Protein AF-A0A226M854-F1 (afdb_monomer_lite)

Structure (mmCIF, N/CA/C/O backbone):
data_AF-A0A226M854-F1
#
_entry.id   AF-A0A226M854-F1
#
loop_
_atom_site.group_PDB
_atom_site.id
_atom_site.type_symbol
_atom_site.label_atom_id
_atom_site.label_alt_id
_atom_site.label_comp_id
_atom_site.label_asym_id
_atom_site.label_entity_id
_atom_site.label_seq_id
_atom_site.pdbx_PDB_ins_code
_atom_site.Cartn_x
_atom_site.Cartn_y
_atom_site.Cartn_z
_atom_site.occupancy
_atom_site.B_iso_or_equiv
_atom_site.auth_seq_id
_atom_site.auth_comp_id
_atom_site.auth_asym_id
_atom_site.auth_atom_id
_atom_site.pdbx_PDB_model_num
ATOM 1 N N . MET A 1 1 ? -13.061 -10.965 55.994 1.00 57.06 1 MET A N 1
ATOM 2 C CA . MET A 1 1 ? -14.112 -11.158 54.967 1.00 57.06 1 MET A CA 1
ATOM 3 C C . MET A 1 1 ? -14.022 -10.152 53.818 1.00 57.06 1 MET A C 1
ATOM 5 O O . MET A 1 1 ? -14.377 -10.509 52.708 1.00 57.06 1 MET A O 1
ATOM 9 N N . GLU A 1 2 ? -13.467 -8.955 54.025 1.00 67.00 2 GLU A N 1
ATOM 10 C CA . GLU A 1 2 ? -13.311 -7.913 52.986 1.00 67.00 2 GLU A CA 1
ATOM 11 C C . GLU A 1 2 ? -12.443 -8.323 51.774 1.00 67.00 2 GLU A C 1
ATOM 13 O O . GLU A 1 2 ? -12.782 -8.055 50.624 1.00 67.00 2 GLU A O 1
ATOM 18 N N . ALA A 1 3 ? -11.327 -9.026 52.005 1.00 69.88 3 ALA A N 1
ATOM 19 C CA . ALA A 1 3 ? -10.347 -9.339 50.956 1.00 69.88 3 ALA A CA 1
ATOM 20 C C . ALA A 1 3 ? -10.825 -10.376 49.919 1.00 69.88 3 ALA A C 1
ATOM 22 O O . ALA A 1 3 ? -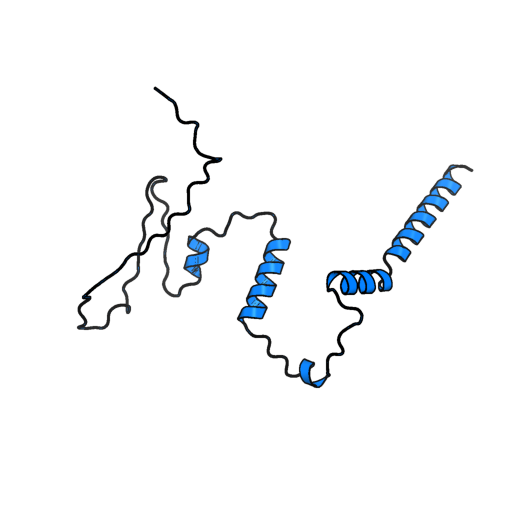10.337 -10.405 48.790 1.00 69.88 3 ALA A O 1
ATOM 23 N N . SER A 1 4 ? -11.764 -11.253 50.285 1.00 74.94 4 SER A N 1
ATOM 24 C CA . SER A 1 4 ? -12.362 -12.219 49.354 1.00 74.94 4 SER A CA 1
ATOM 25 C C . SER A 1 4 ? -13.422 -11.563 48.470 1.00 74.94 4 SER A C 1
ATOM 27 O O . SER A 1 4 ? -13.505 -11.880 47.285 1.00 74.94 4 SER A O 1
ATOM 29 N N . PHE A 1 5 ? -14.178 -10.608 49.020 1.00 77.75 5 PHE A N 1
ATOM 30 C CA . PHE A 1 5 ? -15.181 -9.839 48.282 1.00 77.75 5 PHE A CA 1
ATOM 31 C C . PHE A 1 5 ? -14.546 -8.906 47.254 1.00 77.75 5 PHE A C 1
ATOM 33 O O . PHE A 1 5 ? -14.982 -8.880 46.104 1.00 77.75 5 PHE A O 1
ATOM 40 N N . THR A 1 6 ? -13.468 -8.207 47.618 1.00 82.75 6 THR A N 1
ATOM 41 C CA . THR A 1 6 ? -12.733 -7.356 46.669 1.00 82.75 6 THR A CA 1
ATOM 42 C C . THR A 1 6 ? -12.108 -8.166 45.535 1.00 82.75 6 THR A C 1
ATOM 44 O O . THR A 1 6 ? -12.176 -7.747 44.381 1.00 82.75 6 THR A O 1
ATOM 47 N N . ARG A 1 7 ? -11.584 -9.367 45.818 1.00 83.50 7 ARG A N 1
ATOM 48 C CA . ARG A 1 7 ? -11.095 -10.295 44.782 1.00 83.50 7 ARG A CA 1
ATOM 49 C C . ARG A 1 7 ? -12.215 -10.798 43.871 1.00 83.50 7 ARG A C 1
ATOM 51 O O . ARG A 1 7 ? -12.028 -10.814 42.658 1.00 83.50 7 ARG A O 1
ATOM 58 N N . MET A 1 8 ? -13.376 -11.163 44.419 1.00 86.50 8 MET A N 1
ATOM 59 C CA . MET A 1 8 ? -14.533 -11.561 43.606 1.00 86.50 8 MET A CA 1
ATOM 60 C C . MET A 1 8 ? -15.025 -10.424 42.706 1.00 86.50 8 MET A C 1
ATOM 62 O O . MET A 1 8 ? -15.266 -10.656 41.523 1.00 86.50 8 MET A O 1
ATOM 66 N N . LEU A 1 9 ? -15.103 -9.196 43.224 1.00 86.75 9 LEU A N 1
ATOM 67 C CA . LEU A 1 9 ? -15.451 -8.007 42.440 1.00 86.75 9 LEU A CA 1
ATOM 68 C C . LEU A 1 9 ? -14.453 -7.754 41.306 1.00 86.75 9 LEU A C 1
ATOM 70 O O . LEU A 1 9 ? -14.857 -7.458 40.184 1.00 86.75 9 LEU A O 1
ATOM 74 N N . TYR A 1 10 ? -13.157 -7.929 41.567 1.00 87.00 10 TYR A N 1
ATOM 75 C CA . TYR A 1 10 ? -12.121 -7.753 40.550 1.00 87.00 10 TYR A CA 1
ATOM 76 C C . TYR A 1 10 ? -12.225 -8.798 39.431 1.00 87.00 10 TYR A C 1
ATOM 78 O O . TYR A 1 10 ? -12.164 -8.457 38.249 1.00 87.00 10 TYR A O 1
ATOM 86 N N . MET A 1 11 ? -12.448 -10.064 39.793 1.00 87.25 11 MET A N 1
ATOM 87 C CA . MET A 1 11 ? -12.643 -11.145 38.821 1.00 87.25 11 MET A CA 1
ATOM 88 C C . MET A 1 11 ? -13.929 -10.957 38.008 1.00 87.25 11 MET A C 1
ATOM 90 O O . MET A 1 11 ? -13.935 -11.216 36.805 1.00 87.25 11 MET A O 1
ATOM 94 N N . LEU A 1 12 ? -14.995 -10.446 38.632 1.00 87.06 12 LEU A N 1
ATOM 95 C CA . LEU A 1 12 ? -16.246 -10.119 37.950 1.00 87.06 12 LEU A CA 1
ATOM 96 C C . LEU A 1 12 ? -16.066 -8.966 36.949 1.00 87.06 12 LEU A C 1
ATOM 98 O O . LEU A 1 12 ? -16.532 -9.065 35.815 1.00 87.06 12 LEU A O 1
ATOM 102 N N . CYS A 1 13 ? -15.337 -7.912 37.328 1.00 83.25 13 CYS A N 1
ATOM 103 C CA . CYS A 1 13 ? -14.999 -6.798 36.437 1.00 83.25 13 CYS A CA 1
ATOM 104 C C . CYS A 1 13 ? -14.163 -7.255 35.235 1.00 83.25 13 CYS A C 1
ATOM 106 O O . CYS A 1 13 ? -14.448 -6.876 34.099 1.00 83.25 13 CYS A O 1
ATOM 108 N N . LEU A 1 14 ? -13.160 -8.109 35.460 1.00 82.31 14 LEU A N 1
ATOM 109 C CA . LEU A 1 14 ? -12.342 -8.674 34.383 1.00 82.31 14 LEU A CA 1
ATOM 110 C C . LEU A 1 14 ? -13.174 -9.544 33.432 1.00 82.31 14 LEU A C 1
ATOM 112 O O . LEU A 1 14 ? -13.030 -9.425 32.216 1.00 82.31 14 LEU A O 1
ATOM 116 N N . ALA A 1 15 ? -14.084 -10.365 33.960 1.00 79.81 15 ALA A N 1
ATOM 117 C CA . ALA A 1 15 ? -14.983 -11.182 33.148 1.00 79.81 15 ALA A CA 1
ATOM 118 C C . ALA A 1 15 ? -15.982 -10.334 32.337 1.00 79.81 15 ALA A C 1
ATOM 120 O O . ALA A 1 15 ? -16.258 -10.648 31.177 1.00 79.81 15 ALA A O 1
ATOM 121 N N . ALA A 1 16 ? -16.495 -9.243 32.913 1.00 76.88 16 ALA A N 1
ATOM 122 C CA . ALA A 1 16 ? -17.374 -8.301 32.222 1.00 76.88 16 ALA A CA 1
ATOM 123 C C . ALA A 1 16 ? -16.642 -7.558 31.093 1.00 76.88 16 ALA A C 1
ATOM 125 O O . ALA A 1 16 ? -17.165 -7.471 29.983 1.00 76.88 16 ALA A O 1
ATOM 126 N N . MET A 1 17 ? -15.409 -7.095 31.330 1.00 72.75 17 MET A N 1
ATOM 127 C CA . MET A 1 17 ? -14.586 -6.473 30.287 1.00 72.75 17 MET A CA 1
ATOM 128 C C . MET A 1 17 ? -14.214 -7.466 29.179 1.00 72.75 17 MET A C 1
ATOM 130 O O . MET A 1 17 ? -14.309 -7.126 28.003 1.00 72.75 17 MET A O 1
ATOM 134 N N . ALA A 1 18 ? -13.863 -8.709 29.522 1.00 72.62 18 ALA A N 1
ATOM 135 C CA . ALA A 1 18 ? -13.570 -9.750 28.536 1.00 72.62 18 ALA A CA 1
ATOM 136 C C . ALA A 1 18 ? -14.793 -10.093 27.665 1.00 72.62 18 ALA A C 1
ATOM 138 O O . ALA A 1 18 ? -14.653 -10.319 26.465 1.00 72.62 18 ALA A O 1
ATOM 139 N N . ARG A 1 19 ? -16.001 -10.075 28.246 1.00 67.44 19 ARG A N 1
ATOM 140 C CA . ARG A 1 19 ? -17.262 -10.215 27.499 1.00 67.44 19 ARG A CA 1
ATOM 141 C C . ARG A 1 19 ? -17.614 -8.978 26.669 1.00 67.44 19 ARG A C 1
ATOM 143 O O . ARG A 1 19 ? -18.192 -9.120 25.599 1.00 67.44 19 ARG A O 1
ATOM 150 N N . ALA A 1 20 ? -17.270 -7.772 27.112 1.00 63.56 20 ALA A N 1
ATOM 151 C CA . ALA A 1 20 ? -17.459 -6.562 26.307 1.00 63.56 20 ALA A CA 1
ATOM 152 C C . ALA A 1 20 ? -16.528 -6.534 25.080 1.00 63.56 20 ALA A C 1
ATOM 154 O O . ALA A 1 20 ? -16.895 -6.015 24.031 1.00 63.56 20 ALA A O 1
ATOM 155 N N . PHE A 1 21 ? -15.360 -7.174 25.179 1.00 62.59 21 PHE A N 1
ATOM 156 C CA . PHE A 1 21 ? -14.453 -7.447 24.059 1.00 62.59 21 PHE A CA 1
ATOM 157 C C . PHE A 1 21 ? -14.889 -8.624 23.170 1.00 62.59 21 PHE A C 1
ATOM 159 O O . PHE A 1 21 ? -14.085 -9.165 22.408 1.00 62.59 21 PHE A O 1
ATOM 166 N N . THR A 1 22 ? -16.154 -9.040 23.240 1.00 68.75 22 THR A N 1
ATOM 167 C CA . THR A 1 22 ? -16.676 -10.073 22.347 1.00 68.75 22 THR A CA 1
ATOM 168 C C . THR A 1 22 ? -16.585 -9.634 20.888 1.00 68.75 22 THR A C 1
ATOM 170 O O . THR A 1 22 ? -16.788 -8.477 20.516 1.00 68.75 22 THR A O 1
ATOM 173 N N . GLN A 1 23 ? -16.270 -10.611 20.042 1.00 63.34 23 GLN A N 1
ATOM 174 C CA . GLN A 1 23 ? -16.059 -10.472 18.604 1.00 63.34 23 GLN A CA 1
ATOM 175 C C . GLN A 1 23 ? -17.239 -9.800 17.870 1.00 63.34 23 GLN A C 1
ATOM 177 O O . GLN A 1 23 ? -17.042 -9.159 16.836 1.00 63.34 23 GLN A O 1
ATOM 182 N N . GLU A 1 24 ? -18.452 -9.914 18.414 1.00 68.38 24 GLU A N 1
ATOM 183 C CA . GLU A 1 24 ? -19.679 -9.310 17.881 1.00 68.38 24 GLU A CA 1
ATOM 184 C C . GLU A 1 24 ? -19.645 -7.777 17.946 1.00 68.38 24 GLU A C 1
ATOM 186 O O . GLU A 1 24 ? -19.906 -7.121 16.936 1.00 68.38 24 GLU A O 1
ATOM 191 N N . GLY A 1 25 ? -19.197 -7.205 19.070 1.00 77.75 25 GLY A N 1
ATOM 192 C CA . GLY A 1 25 ? -19.058 -5.753 19.220 1.00 77.75 25 GLY A CA 1
ATOM 193 C C . GLY A 1 25 ? -17.966 -5.171 18.319 1.00 77.75 25 GLY A C 1
ATOM 194 O O . GLY A 1 25 ? -18.119 -4.084 17.761 1.00 77.75 25 GLY A O 1
ATOM 195 N N . PHE A 1 26 ? -16.882 -5.923 18.098 1.00 81.88 26 PHE A N 1
ATOM 196 C CA . PHE A 1 26 ? -15.822 -5.511 17.175 1.00 81.88 26 PHE A CA 1
ATOM 197 C C . PHE A 1 26 ? -16.306 -5.484 15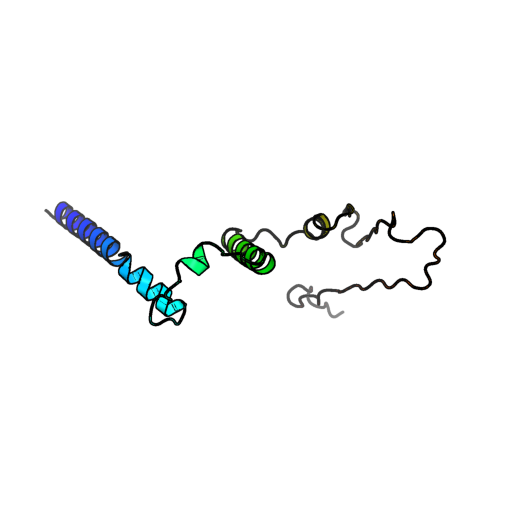.721 1.00 81.88 26 PHE A C 1
ATOM 199 O O . PHE A 1 26 ? -16.023 -4.528 14.996 1.00 81.88 26 PHE A O 1
ATOM 206 N N . LYS A 1 27 ? -17.065 -6.503 15.295 1.00 85.44 27 LYS A N 1
ATOM 207 C CA . LYS A 1 27 ? -17.663 -6.557 13.953 1.00 85.44 27 LYS A CA 1
ATOM 208 C C . LYS A 1 27 ? -18.574 -5.354 13.711 1.00 85.44 27 LYS A C 1
ATOM 210 O O . LYS A 1 27 ? -18.469 -4.715 12.666 1.00 85.44 27 LYS A O 1
ATOM 215 N N . GLU A 1 28 ? -19.441 -5.040 14.668 1.00 86.56 28 GLU A N 1
ATOM 216 C CA . GLU A 1 28 ? -20.375 -3.918 14.565 1.00 86.56 28 GLU A CA 1
ATOM 217 C C . GLU A 1 28 ? -19.646 -2.565 14.531 1.00 86.56 28 GLU A C 1
ATOM 219 O O . GLU A 1 28 ? -19.928 -1.729 13.670 1.00 86.56 28 GLU A O 1
ATOM 224 N N . MET A 1 29 ? -18.635 -2.371 15.386 1.00 86.31 29 MET A N 1
ATOM 225 C CA . MET A 1 29 ? -17.790 -1.173 15.343 1.00 86.31 29 MET A CA 1
ATOM 226 C C . MET A 1 29 ? -17.046 -1.023 14.014 1.00 86.31 29 MET A C 1
ATOM 228 O O . MET A 1 29 ? -16.995 0.082 13.473 1.00 86.31 29 MET A O 1
ATOM 232 N N . MET A 1 30 ? -16.486 -2.109 13.476 1.00 88.25 30 MET A N 1
ATOM 233 C CA . MET A 1 30 ? -15.783 -2.092 12.191 1.00 88.25 30 MET A CA 1
ATOM 234 C C . MET A 1 30 ? -16.724 -1.715 11.045 1.00 88.25 30 MET A C 1
ATOM 236 O O . 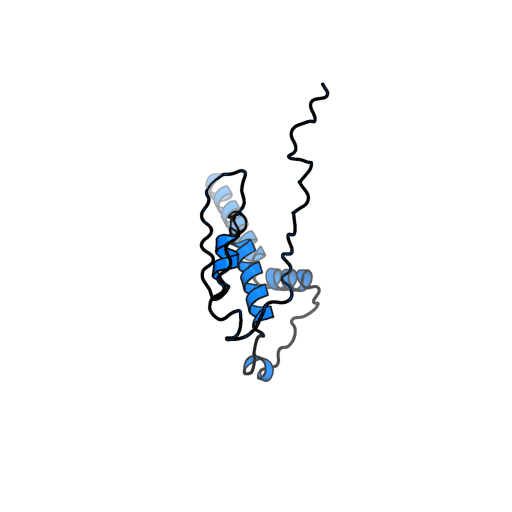MET A 1 30 ? -16.376 -0.862 10.231 1.00 88.25 30 MET A O 1
ATOM 240 N N . LEU A 1 31 ? -17.925 -2.301 10.998 1.00 91.50 31 LEU A N 1
ATOM 241 C CA . LEU A 1 31 ? -18.946 -1.964 10.001 1.00 91.50 31 LEU A CA 1
ATOM 242 C C . LEU A 1 31 ? -19.354 -0.490 10.100 1.00 91.50 31 LEU A C 1
ATOM 244 O O . LEU A 1 31 ? -19.340 0.219 9.094 1.00 91.50 31 LEU A O 1
ATOM 248 N N . LYS A 1 32 ? -19.584 0.007 11.320 1.00 90.25 32 LYS A N 1
ATOM 249 C CA . LYS A 1 32 ? -19.897 1.418 11.572 1.00 90.25 32 LYS A CA 1
ATOM 250 C C . LYS A 1 32 ? -18.766 2.358 11.143 1.00 90.25 32 LYS A C 1
ATOM 252 O O . LYS A 1 32 ? -19.040 3.381 10.522 1.00 90.25 32 LYS A O 1
ATOM 257 N N . GLN A 1 33 ? -17.506 2.023 11.431 1.00 90.75 33 GLN A N 1
ATOM 258 C CA . GLN A 1 33 ? -16.346 2.811 10.987 1.00 90.75 33 GLN A CA 1
ATOM 259 C C . GLN A 1 33 ? -16.178 2.811 9.465 1.00 90.75 33 GLN A C 1
ATOM 261 O O . GLN A 1 33 ? -15.724 3.806 8.905 1.00 90.75 33 GLN A O 1
ATOM 266 N N . LEU A 1 34 ? -16.539 1.712 8.802 1.00 90.75 34 LEU A N 1
ATOM 267 C CA . LEU A 1 34 ? -16.511 1.590 7.346 1.00 90.75 34 LEU A CA 1
ATOM 268 C C . LEU A 1 34 ? -17.749 2.202 6.667 1.00 90.75 34 LEU A C 1
ATOM 270 O O . LEU A 1 34 ? -17.790 2.255 5.441 1.00 90.75 34 LEU A O 1
ATOM 274 N N . GLY A 1 35 ? -18.743 2.668 7.435 1.00 91.12 35 GLY A N 1
ATOM 275 C CA . GLY A 1 35 ? -20.007 3.187 6.905 1.00 91.12 35 GLY A CA 1
ATOM 276 C C . GLY A 1 35 ? -20.876 2.115 6.241 1.00 91.12 35 GLY A C 1
ATOM 277 O O . GLY A 1 35 ? -21.681 2.431 5.369 1.00 91.12 35 GLY A O 1
ATOM 278 N N . LEU A 1 36 ? -20.693 0.848 6.619 1.00 91.94 36 LEU A N 1
ATOM 279 C CA . LEU A 1 36 ? -21.399 -0.300 6.057 1.00 91.94 36 LEU A CA 1
ATOM 280 C C . LEU A 1 36 ? -22.478 -0.778 7.032 1.00 91.94 36 LEU A C 1
ATOM 282 O O . LEU A 1 36 ? -22.227 -0.897 8.229 1.00 91.94 36 LEU A O 1
ATOM 286 N N . SER A 1 37 ? -23.671 -1.082 6.521 1.00 86.62 37 SER A N 1
ATOM 287 C CA . SER A 1 37 ? -24.753 -1.690 7.309 1.00 86.62 37 SER A CA 1
ATOM 288 C C . SER A 1 37 ? -24.567 -3.199 7.476 1.00 86.62 37 SER A C 1
ATOM 290 O O . SER A 1 37 ? -24.912 -3.761 8.511 1.00 86.62 37 SER A O 1
ATOM 292 N N . GLU A 1 38 ? -23.989 -3.857 6.472 1.00 89.12 38 GLU A N 1
ATOM 293 C CA . GLU A 1 38 ? -23.790 -5.303 6.436 1.00 89.12 38 GLU A CA 1
ATOM 294 C C . GLU A 1 38 ? -22.428 -5.662 5.838 1.00 89.12 38 GLU A C 1
ATOM 296 O O . GLU A 1 38 ? -21.793 -4.868 5.142 1.00 89.12 38 GLU A O 1
ATOM 301 N N . VAL A 1 39 ? -21.971 -6.889 6.107 1.00 87.12 39 VAL A N 1
ATOM 302 C CA . VAL A 1 39 ? -20.728 -7.409 5.527 1.00 87.12 39 VAL A CA 1
ATOM 303 C C . VAL A 1 39 ? -20.939 -7.651 4.027 1.00 87.12 39 VAL A C 1
ATOM 305 O O . VAL A 1 39 ? -21.832 -8.425 3.668 1.00 87.12 39 VAL A O 1
ATOM 308 N N . PRO A 1 40 ? -20.113 -7.059 3.145 1.00 86.19 40 PRO A N 1
ATOM 309 C CA . PRO A 1 40 ? -20.202 -7.301 1.712 1.00 86.19 40 PRO A CA 1
ATOM 310 C C . PRO A 1 40 ? -20.045 -8.790 1.388 1.00 86.19 40 PRO A C 1
ATOM 312 O O . PRO A 1 40 ? -19.122 -9.455 1.863 1.00 86.19 40 PRO A O 1
ATOM 315 N N . LYS A 1 41 ? -20.948 -9.322 0.561 1.00 86.56 41 LYS A N 1
ATOM 316 C CA . LYS A 1 41 ? -20.903 -10.721 0.123 1.00 86.56 41 LYS A CA 1
ATOM 317 C C . LYS A 1 41 ? -19.867 -10.860 -0.990 1.00 86.56 41 LYS A C 1
ATOM 319 O O . LYS A 1 41 ? -20.122 -10.463 -2.121 1.00 86.56 41 LYS A O 1
ATOM 324 N N . LEU A 1 42 ? -18.708 -11.427 -0.667 1.00 82.75 42 LEU A N 1
ATOM 325 C CA . LEU A 1 42 ? -17.677 -11.751 -1.654 1.00 82.75 42 LEU A CA 1
ATOM 326 C C . LEU A 1 42 ? -18.020 -13.069 -2.350 1.00 82.75 42 LEU A C 1
ATOM 328 O O . LEU A 1 42 ? -18.332 -14.066 -1.690 1.00 82.75 42 LEU A O 1
ATOM 332 N N . HIS A 1 43 ? -17.969 -13.087 -3.680 1.00 84.19 43 HIS A N 1
ATOM 333 C CA . HIS A 1 43 ? -18.187 -14.311 -4.437 1.00 84.19 43 HIS A CA 1
ATOM 334 C C . HIS A 1 43 ? -16.925 -15.182 -4.400 1.00 84.19 43 HIS A C 1
ATOM 336 O O . HIS A 1 43 ? -15.805 -14.688 -4.490 1.00 84.19 43 HIS A O 1
ATOM 342 N N . LYS A 1 44 ? -17.090 -16.508 -4.304 1.00 78.81 44 LYS A N 1
ATOM 343 C CA . LYS A 1 44 ? -15.951 -17.450 -4.257 1.00 78.81 44 LYS A CA 1
ATOM 344 C C . LYS A 1 44 ? -15.048 -17.363 -5.493 1.00 78.81 44 LYS A C 1
ATOM 346 O O . LYS A 1 44 ? -13.866 -17.651 -5.392 1.00 78.81 44 LYS A O 1
ATOM 35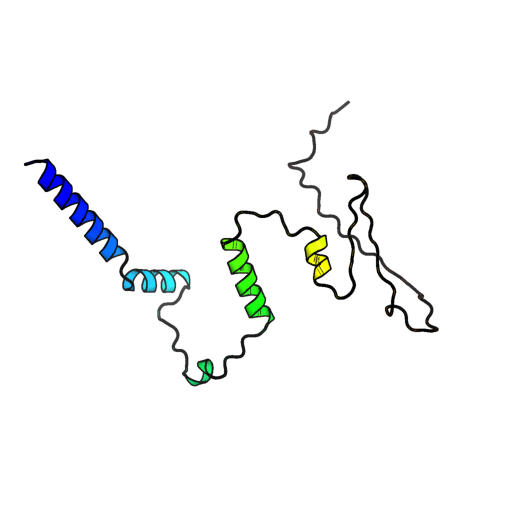1 N N . ARG A 1 45 ? -15.607 -16.955 -6.634 1.00 75.19 45 ARG A N 1
ATOM 352 C CA . ARG A 1 45 ? -14.884 -16.758 -7.899 1.00 75.19 45 ARG A CA 1
ATOM 353 C C . ARG A 1 45 ? -13.900 -15.589 -7.799 1.00 75.19 45 ARG A C 1
ATOM 355 O O . ARG A 1 45 ? -12.742 -15.737 -8.164 1.00 75.19 45 ARG A O 1
ATOM 362 N N . ASP A 1 46 ? -14.330 -14.496 -7.174 1.00 74.31 46 ASP A N 1
ATOM 363 C CA . ASP A 1 46 ? -13.533 -13.276 -6.998 1.00 74.31 46 ASP A CA 1
ATOM 364 C C . ASP A 1 46 ? -12.363 -13.469 -6.021 1.00 74.31 46 ASP A C 1
ATOM 366 O O . ASP A 1 46 ? -11.417 -12.690 -6.021 1.00 74.31 46 ASP A O 1
ATOM 370 N N . LEU A 1 47 ? -12.431 -14.501 -5.172 1.00 78.88 47 LEU A N 1
ATOM 371 C CA . LEU A 1 47 ? -11.373 -14.857 -4.225 1.00 78.88 47 LEU A CA 1
ATOM 372 C C . LEU A 1 47 ? -10.264 -15.701 -4.864 1.00 78.88 47 LEU A C 1
ATOM 374 O O . LEU A 1 47 ? -9.122 -15.619 -4.418 1.00 78.88 47 LEU A O 1
ATOM 378 N N . VAL A 1 48 ? -10.594 -16.523 -5.865 1.00 78.75 48 VAL A N 1
ATOM 379 C CA . VAL A 1 48 ? -9.636 -17.440 -6.506 1.00 78.75 48 VAL A CA 1
ATOM 380 C C . VAL A 1 48 ? -8.773 -16.701 -7.529 1.00 78.75 48 VAL A C 1
ATOM 382 O O . VAL A 1 48 ? -7.560 -16.885 -7.531 1.00 78.75 48 VAL A O 1
ATOM 385 N N . ASP A 1 49 ? -9.365 -15.790 -8.304 1.00 79.12 49 ASP A N 1
ATOM 386 C CA . ASP A 1 49 ? -8.663 -15.028 -9.349 1.00 79.12 49 ASP A CA 1
ATOM 387 C C . ASP A 1 49 ? -8.274 -13.608 -8.894 1.00 79.12 49 ASP A C 1
ATOM 389 O O . ASP A 1 49 ? -8.159 -12.679 -9.699 1.00 79.12 49 ASP A O 1
ATOM 393 N N . LEU A 1 50 ? -8.081 -13.401 -7.586 1.00 82.69 50 LEU A N 1
ATOM 394 C CA . LEU A 1 50 ? -7.814 -12.075 -7.033 1.00 82.69 50 LEU A CA 1
ATOM 395 C C . LEU A 1 50 ? -6.402 -11.582 -7.386 1.00 82.69 50 LEU A C 1
ATOM 397 O O . LEU A 1 50 ? -5.440 -11.772 -6.637 1.00 82.69 50 LEU A O 1
ATOM 401 N N . VAL A 1 51 ? -6.284 -10.859 -8.498 1.00 86.31 51 VAL A N 1
ATOM 402 C CA . VAL A 1 51 ? -5.072 -10.110 -8.843 1.00 86.31 51 VAL A CA 1
ATOM 403 C C . VAL A 1 51 ? -5.168 -8.711 -8.243 1.00 86.31 51 VAL A C 1
ATOM 405 O O . VAL A 1 51 ? -5.845 -7.830 -8.768 1.00 86.31 51 VAL A O 1
ATOM 408 N N . ILE A 1 52 ? -4.480 -8.490 -7.122 1.00 87.00 52 ILE A N 1
ATOM 409 C CA . ILE A 1 52 ? -4.397 -7.165 -6.494 1.00 87.00 52 ILE A CA 1
ATOM 410 C C . ILE A 1 52 ? -3.366 -6.325 -7.260 1.00 87.00 52 ILE A C 1
ATOM 412 O O . ILE A 1 52 ? -2.184 -6.683 -7.252 1.00 87.00 52 ILE A O 1
ATOM 416 N N . PRO A 1 53 ? -3.755 -5.186 -7.865 1.00 93.31 53 PRO A N 1
ATOM 417 C CA . PRO A 1 53 ? -2.814 -4.330 -8.574 1.00 93.31 53 PRO A CA 1
ATOM 418 C C . PRO A 1 53 ? -1.680 -3.844 -7.667 1.00 93.31 53 PRO A C 1
ATOM 420 O O . PRO A 1 53 ? -1.889 -3.485 -6.502 1.00 93.31 53 PRO A O 1
ATOM 423 N N . GLU A 1 54 ? -0.470 -3.768 -8.219 1.00 89.69 54 GLU A N 1
ATOM 424 C CA . GLU A 1 54 ? 0.742 -3.490 -7.444 1.00 89.69 54 GLU A CA 1
ATOM 425 C C . GLU A 1 54 ? 0.697 -2.132 -6.726 1.00 89.69 54 GLU A C 1
ATOM 427 O O . GLU A 1 54 ? 1.088 -2.020 -5.563 1.00 89.69 54 GLU A O 1
ATOM 432 N N . HIS A 1 55 ? 0.115 -1.109 -7.355 1.00 92.75 55 HIS A N 1
ATOM 433 C CA . HIS A 1 55 ? -0.054 0.208 -6.740 1.00 92.75 55 HIS A CA 1
ATOM 434 C C . HIS A 1 55 ? -0.961 0.176 -5.492 1.00 92.75 55 HIS A C 1
ATOM 436 O O . HIS A 1 55 ? -0.681 0.872 -4.511 1.00 92.75 55 HIS A O 1
ATOM 442 N N . VAL A 1 56 ? -2.013 -0.655 -5.484 1.00 93.25 56 VAL A N 1
ATOM 443 C CA . VAL A 1 56 ? -2.918 -0.824 -4.330 1.00 93.25 56 VAL A CA 1
ATOM 444 C C . VAL A 1 56 ? -2.191 -1.543 -3.199 1.00 93.25 56 VAL A C 1
ATOM 446 O O . VAL A 1 56 ? -2.225 -1.090 -2.051 1.00 93.25 56 VAL A O 1
ATOM 449 N N . LYS A 1 57 ? -1.469 -2.619 -3.530 1.00 91.31 57 LYS A N 1
ATOM 450 C CA . LYS A 1 57 ? -0.646 -3.376 -2.578 1.00 91.31 57 LYS A CA 1
ATOM 451 C C . LYS A 1 57 ? 0.407 -2.479 -1.925 1.00 91.31 57 LYS A C 1
ATOM 453 O O . LYS A 1 57 ? 0.524 -2.446 -0.699 1.00 91.31 57 LYS A O 1
ATOM 458 N N . ASN A 1 58 ? 1.121 -1.692 -2.726 1.00 91.44 58 ASN A N 1
ATOM 459 C CA . ASN A 1 58 ? 2.160 -0.785 -2.245 1.00 91.44 58 ASN A CA 1
ATOM 460 C C . ASN A 1 58 ? 1.583 0.323 -1.355 1.00 91.44 58 ASN A C 1
ATOM 462 O O . ASN A 1 58 ? 2.152 0.625 -0.302 1.00 91.44 58 ASN A O 1
ATOM 466 N N . LYS A 1 59 ? 0.415 0.875 -1.713 1.00 93.44 59 LYS A N 1
ATOM 467 C CA . LYS A 1 59 ? -0.307 1.848 -0.880 1.00 93.44 59 LYS A CA 1
ATOM 468 C C . LYS A 1 59 ? -0.738 1.246 0.460 1.00 93.44 59 LYS A C 1
ATOM 470 O O . LYS A 1 59 ? -0.554 1.878 1.497 1.00 93.44 59 LYS A O 1
ATOM 475 N N . TYR A 1 60 ? -1.272 0.027 0.471 1.00 91.62 60 TYR A N 1
ATOM 476 C CA . TYR A 1 60 ? -1.647 -0.653 1.713 1.00 91.62 60 TYR A CA 1
ATOM 477 C C . TYR A 1 60 ? -0.433 -0.885 2.627 1.00 91.62 60 TYR A C 1
ATOM 479 O O . TYR A 1 60 ? -0.455 -0.527 3.808 1.00 91.62 60 TYR A O 1
ATOM 487 N N . ILE A 1 61 ? 0.666 -1.405 2.072 1.00 90.75 61 ILE A N 1
ATOM 488 C CA . ILE A 1 61 ? 1.896 -1.677 2.828 1.00 90.75 61 ILE A CA 1
ATOM 489 C C . ILE A 1 61 ? 2.511 -0.384 3.382 1.00 90.75 61 ILE A C 1
ATOM 491 O O . ILE A 1 61 ? 2.997 -0.379 4.516 1.00 90.75 61 ILE A O 1
ATOM 495 N N . SER A 1 62 ? 2.488 0.720 2.629 1.00 86.06 62 SER A N 1
ATOM 496 C CA . SER A 1 62 ? 3.015 2.004 3.111 1.00 86.06 62 SER A CA 1
ATOM 497 C C . SER A 1 62 ? 2.193 2.561 4.280 1.00 86.06 62 SER A C 1
ATOM 499 O O . SER A 1 62 ? 2.776 3.019 5.267 1.00 86.06 62 SER A O 1
ATOM 501 N N . MET A 1 63 ? 0.860 2.438 4.234 1.00 88.25 63 MET A N 1
ATOM 502 C CA . MET A 1 63 ? -0.024 2.804 5.348 1.00 88.25 63 MET A CA 1
ATOM 503 C C . MET A 1 63 ? 0.237 1.938 6.588 1.00 88.25 63 MET A C 1
ATOM 505 O O . MET A 1 63 ? 0.335 2.468 7.697 1.00 88.25 63 MET A O 1
ATOM 509 N N . LEU A 1 64 ? 0.448 0.630 6.409 1.00 86.06 64 LEU A N 1
ATOM 510 C CA . LEU A 1 64 ? 0.771 -0.285 7.508 1.00 86.06 64 LEU A CA 1
ATOM 511 C C . LEU A 1 64 ? 2.126 0.050 8.160 1.00 86.06 64 LEU A C 1
ATOM 513 O O . LEU A 1 64 ? 2.246 0.093 9.389 1.00 86.06 64 LEU A O 1
ATOM 517 N N . LYS A 1 65 ? 3.151 0.335 7.346 1.00 78.44 65 LYS A N 1
ATOM 518 C CA . LYS A 1 65 ? 4.485 0.740 7.823 1.00 78.44 65 LYS A CA 1
ATOM 519 C C . LYS A 1 65 ? 4.445 2.081 8.564 1.00 78.44 65 LYS A C 1
ATOM 521 O O . LYS A 1 65 ? 5.133 2.223 9.575 1.00 78.44 65 LYS A O 1
ATOM 526 N N . ARG A 1 66 ? 3.603 3.029 8.127 1.00 67.69 66 ARG A N 1
ATOM 527 C CA . ARG A 1 66 ? 3.405 4.333 8.790 1.00 67.69 66 ARG A CA 1
ATOM 528 C C . ARG A 1 66 ? 2.879 4.193 10.220 1.00 67.69 66 ARG A C 1
ATOM 530 O O . ARG A 1 66 ? 3.258 4.988 11.072 1.00 67.69 66 ARG A O 1
ATOM 537 N N . HIS A 1 67 ? 2.051 3.184 10.491 1.00 62.62 67 HIS A N 1
ATOM 538 C CA . HIS A 1 67 ? 1.482 2.964 11.824 1.00 62.62 67 HIS A CA 1
ATOM 539 C C . HIS A 1 67 ? 2.409 2.163 12.760 1.00 62.62 67 HIS A C 1
ATOM 541 O O . HIS A 1 67 ? 2.360 2.338 13.975 1.00 62.62 67 HIS A O 1
ATOM 547 N N . ARG A 1 68 ? 3.277 1.292 12.220 1.00 59.94 68 ARG A N 1
ATOM 548 C CA . ARG A 1 68 ? 4.263 0.521 13.012 1.00 59.94 68 ARG A CA 1
ATOM 549 C C . ARG A 1 68 ? 5.581 1.266 13.253 1.00 59.94 68 ARG A C 1
ATOM 551 O O . ARG A 1 68 ? 6.320 0.937 14.178 1.00 59.94 68 ARG A O 1
ATOM 558 N N . GLY A 1 69 ? 5.884 2.279 12.446 1.00 51.50 69 GLY A N 1
ATOM 559 C CA . GLY A 1 69 ? 7.069 3.113 12.591 1.00 51.50 69 GLY A CA 1
ATOM 560 C C . GLY A 1 69 ? 6.819 4.304 13.509 1.00 51.50 69 GLY A C 1
ATOM 561 O O . GLY A 1 69 ? 6.426 5.369 13.042 1.00 51.50 69 GLY A O 1
ATOM 562 N N . LYS A 1 70 ? 7.124 4.160 14.804 1.00 50.28 70 LYS A N 1
ATOM 563 C CA . LYS A 1 70 ? 7.488 5.290 15.679 1.00 50.28 70 LYS A CA 1
ATOM 564 C C . LYS A 1 70 ? 8.385 6.223 14.859 1.00 50.28 70 LYS A C 1
ATOM 566 O O . LYS A 1 70 ? 9.424 5.740 14.421 1.00 50.28 70 LYS A O 1
ATOM 571 N N . ARG A 1 71 ? 7.928 7.460 14.584 1.00 51.28 71 ARG A N 1
ATOM 572 C CA . ARG A 1 71 ? 8.531 8.486 13.701 1.00 51.28 71 ARG A CA 1
ATOM 573 C C . ARG A 1 71 ? 10.030 8.251 13.460 1.00 51.28 71 ARG A C 1
ATOM 575 O O . ARG A 1 71 ? 10.865 8.854 14.125 1.00 51.28 71 ARG A O 1
ATOM 582 N N . ARG A 1 72 ? 10.389 7.373 12.522 1.00 51.50 72 ARG A N 1
ATOM 583 C CA . ARG A 1 72 ? 11.733 7.414 11.957 1.00 51.50 72 ARG A CA 1
ATOM 584 C C . ARG A 1 72 ? 11.660 8.568 10.986 1.00 51.50 72 ARG A C 1
ATOM 586 O O . ARG A 1 72 ? 10.698 8.645 10.218 1.00 51.50 72 ARG A O 1
ATOM 593 N N . ALA A 1 73 ? 12.589 9.507 11.146 1.00 53.78 73 ALA A N 1
ATOM 594 C CA . ALA A 1 73 ? 12.729 10.660 10.276 1.00 53.78 73 ALA A CA 1
ATOM 595 C C . ALA A 1 73 ? 12.468 10.234 8.829 1.00 53.78 73 ALA A C 1
ATOM 597 O O . ALA A 1 73 ? 12.850 9.125 8.440 1.00 53.78 73 ALA A O 1
ATOM 598 N N . SER A 1 74 ? 11.749 11.086 8.092 1.00 55.25 74 SER A N 1
ATOM 599 C CA . SER A 1 74 ? 11.453 10.899 6.671 1.00 55.25 74 SER A CA 1
ATOM 600 C C . SER A 1 74 ? 12.635 10.218 5.983 1.00 55.25 74 SER A C 1
ATOM 602 O O . SER A 1 74 ? 13.761 10.663 6.233 1.00 55.25 74 SER A O 1
ATOM 604 N N . PRO A 1 75 ? 12.402 9.164 5.177 1.00 49.84 75 PRO A N 1
ATOM 605 C CA . PRO A 1 75 ? 13.483 8.445 4.526 1.00 49.84 75 PRO A CA 1
ATOM 606 C C . PRO A 1 75 ? 14.427 9.474 3.908 1.00 49.84 75 PRO A C 1
ATOM 608 O O . PRO A 1 75 ? 13.973 10.356 3.175 1.00 49.84 75 PRO A O 1
ATOM 611 N N . SER A 1 76 ? 15.704 9.433 4.297 1.00 52.19 76 SER A N 1
ATOM 612 C CA . SER A 1 76 ? 16.725 10.314 3.727 1.00 52.19 76 SER A CA 1
ATOM 613 C C . SER A 1 76 ? 16.626 10.240 2.204 1.00 52.19 76 SER A C 1
ATOM 615 O O . SER A 1 76 ? 16.308 9.174 1.667 1.00 52.19 76 SER A O 1
ATOM 617 N N . LEU A 1 77 ? 16.888 11.346 1.504 1.00 51.97 77 LEU A N 1
ATOM 618 C CA . LEU A 1 77 ? 16.865 11.398 0.038 1.00 51.97 77 LEU A CA 1
ATOM 619 C C . LEU A 1 77 ? 17.682 10.254 -0.591 1.00 51.97 77 LEU A C 1
ATOM 621 O O . LEU A 1 77 ? 17.266 9.707 -1.607 1.00 51.97 77 LEU A O 1
ATOM 625 N N . ALA A 1 78 ? 18.745 9.795 0.078 1.00 50.84 78 ALA A N 1
ATOM 626 C CA . ALA A 1 78 ? 19.527 8.621 -0.313 1.00 50.84 78 ALA A CA 1
ATOM 627 C C . ALA A 1 78 ? 18.699 7.319 -0.420 1.00 50.84 78 ALA A C 1
ATOM 629 O O . ALA A 1 78 ? 18.927 6.508 -1.308 1.00 50.84 78 ALA A O 1
ATOM 630 N N . SER A 1 79 ? 17.694 7.124 0.439 1.00 54.12 79 SER A N 1
ATOM 631 C CA . SER A 1 79 ? 16.814 5.942 0.404 1.00 54.12 79 SER A CA 1
ATOM 632 C C . SER A 1 79 ? 15.707 6.018 -0.654 1.00 54.12 79 SER A C 1
ATOM 634 O O . SER A 1 79 ? 15.215 4.982 -1.087 1.00 54.12 79 SER A O 1
ATOM 636 N N . ILE A 1 80 ? 15.319 7.225 -1.087 1.00 58.16 80 ILE A N 1
ATOM 637 C CA . ILE A 1 80 ? 14.390 7.417 -2.214 1.00 58.16 80 ILE A CA 1
ATOM 638 C C . ILE A 1 80 ? 15.136 7.180 -3.534 1.00 58.16 80 ILE A C 1
ATOM 640 O O . ILE A 1 80 ? 14.588 6.578 -4.453 1.00 58.16 80 ILE A O 1
ATOM 644 N N . LEU A 1 81 ? 16.401 7.602 -3.603 1.00 54.72 81 LEU A N 1
ATOM 645 C CA . LEU A 1 81 ? 17.249 7.441 -4.782 1.00 54.72 81 LEU A CA 1
ATOM 646 C C . LEU A 1 81 ? 17.816 6.016 -4.942 1.00 54.72 81 LEU A C 1
ATOM 648 O O . LEU A 1 81 ? 18.065 5.608 -6.069 1.00 54.72 81 LEU A O 1
ATOM 652 N N . GLN A 1 82 ? 17.916 5.215 -3.870 1.00 54.44 82 GLN A N 1
ATOM 653 C CA . GLN A 1 82 ? 18.266 3.779 -3.945 1.00 54.44 82 GLN A CA 1
ATOM 654 C C . GLN A 1 82 ? 17.243 2.907 -4.702 1.00 54.44 82 GLN A C 1
ATOM 656 O O . GLN A 1 82 ? 17.536 1.755 -5.007 1.00 54.44 82 GLN A O 1
ATOM 661 N N . GLY A 1 83 ? 16.040 3.418 -4.990 1.00 49.78 83 GLY A N 1
ATOM 662 C CA . GLY A 1 83 ? 15.034 2.715 -5.796 1.00 49.78 83 GLY A CA 1
ATOM 663 C C . GLY A 1 83 ? 15.147 2.957 -7.305 1.00 49.78 83 GLY A C 1
ATOM 664 O O . GLY A 1 83 ? 14.380 2.368 -8.066 1.00 49.78 83 GLY A O 1
ATOM 665 N N . ILE A 1 84 ? 16.058 3.832 -7.742 1.00 50.66 84 ILE A N 1
ATOM 666 C CA . ILE A 1 84 ? 16.309 4.129 -9.155 1.00 50.66 84 ILE A CA 1
ATOM 667 C C . ILE A 1 84 ? 17.483 3.247 -9.604 1.00 50.66 84 ILE A C 1
ATOM 669 O O . ILE A 1 84 ? 18.530 3.281 -8.961 1.00 50.66 84 ILE A O 1
ATOM 673 N N . PRO A 1 85 ? 17.354 2.443 -10.676 1.00 39.94 85 PRO A N 1
ATOM 674 C CA . PRO A 1 85 ? 18.489 1.684 -11.186 1.00 39.94 85 PRO A CA 1
ATOM 675 C C . PRO A 1 85 ? 19.550 2.667 -11.714 1.00 39.94 85 PRO A C 1
ATOM 677 O O . PRO A 1 85 ? 19.283 3.431 -12.646 1.00 39.94 85 PRO A O 1
ATOM 680 N N . GLY A 1 86 ? 20.722 2.660 -11.067 1.00 50.22 86 GLY A N 1
ATOM 681 C CA . GLY A 1 86 ? 21.841 3.590 -11.274 1.00 50.22 86 GLY A CA 1
ATOM 682 C C . GLY A 1 86 ? 22.167 4.357 -9.985 1.00 50.22 86 GLY A C 1
ATOM 683 O O . GLY A 1 86 ? 21.497 5.331 -9.656 1.00 50.22 86 GLY A O 1
ATOM 684 N N . ASN A 1 87 ? 23.162 3.879 -9.231 1.00 46.47 87 ASN A N 1
ATOM 685 C CA . ASN A 1 87 ? 23.551 4.351 -7.895 1.00 46.47 87 ASN A CA 1
ATOM 686 C C . ASN A 1 87 ? 23.771 5.875 -7.816 1.00 46.47 87 ASN A C 1
ATOM 688 O O . ASN A 1 87 ? 24.779 6.388 -8.290 1.00 46.47 87 ASN A O 1
ATOM 692 N N . ALA A 1 88 ? 22.887 6.594 -7.119 1.00 51.12 88 ALA A N 1
ATOM 693 C CA . ALA A 1 88 ? 23.160 7.957 -6.670 1.00 51.12 88 ALA A CA 1
ATOM 694 C C . ALA A 1 88 ? 23.794 7.919 -5.268 1.00 51.12 88 ALA A C 1
ATOM 696 O O . ALA A 1 88 ? 23.097 7.886 -4.249 1.00 51.12 88 ALA A O 1
ATOM 697 N N . GLU A 1 89 ? 25.125 7.900 -5.211 1.00 50.59 89 GLU A N 1
ATOM 698 C CA . GLU A 1 89 ? 25.876 8.054 -3.964 1.00 50.59 89 GLU A CA 1
ATOM 699 C C . GLU A 1 89 ? 25.839 9.522 -3.511 1.00 50.59 89 GLU A C 1
ATOM 701 O O . GLU A 1 89 ? 26.483 10.404 -4.077 1.00 50.59 89 GLU A O 1
ATOM 706 N N . VAL A 1 90 ? 25.040 9.803 -2.480 1.00 51.62 90 VAL A N 1
ATOM 707 C CA . VAL A 1 90 ? 24.959 11.129 -1.856 1.00 51.62 90 VAL A CA 1
ATOM 708 C C . VAL A 1 90 ? 26.053 11.232 -0.793 1.00 51.62 90 VAL A C 1
ATOM 710 O O . VAL A 1 90 ? 25.860 10.816 0.351 1.00 51.62 90 VAL A O 1
ATOM 713 N N . PHE A 1 91 ? 27.205 11.794 -1.156 1.00 48.34 91 PHE A N 1
ATOM 714 C CA . PHE A 1 91 ? 28.231 12.173 -0.185 1.00 48.34 91 PHE A CA 1
ATOM 715 C C . PHE A 1 91 ? 27.817 13.468 0.526 1.00 48.34 91 PHE A C 1
ATOM 717 O O . PHE A 1 91 ? 27.661 14.517 -0.098 1.00 48.34 91 PHE A O 1
ATOM 724 N N . TYR A 1 92 ? 27.632 13.394 1.845 1.00 48.31 92 TYR A N 1
ATOM 725 C CA . TYR A 1 92 ? 27.435 14.568 2.694 1.00 48.31 92 TYR A CA 1
ATOM 726 C C . TYR A 1 92 ? 28.788 15.232 2.961 1.00 48.31 92 TYR A C 1
ATOM 728 O O . TYR A 1 92 ? 29.484 14.881 3.913 1.00 48.31 92 TYR A O 1
ATOM 736 N N . SER A 1 93 ? 29.154 16.206 2.138 1.00 48.56 93 SER A N 1
ATOM 737 C CA . SER A 1 93 ? 30.204 17.167 2.460 1.00 48.56 93 SER A CA 1
ATOM 738 C C . SER A 1 93 ? 29.614 18.576 2.404 1.00 48.56 93 SER A C 1
ATOM 740 O O . SER A 1 93 ? 29.105 18.998 1.372 1.00 48.56 93 SER A O 1
ATOM 742 N N . ASP A 1 94 ? 29.697 19.273 3.543 1.00 51.03 94 ASP A N 1
ATOM 743 C CA . ASP A 1 94 ? 29.257 20.654 3.802 1.00 51.03 94 ASP A CA 1
ATOM 744 C C . ASP A 1 94 ? 27.735 20.848 4.074 1.00 51.03 94 ASP A C 1
ATOM 746 O O . ASP A 1 94 ? 26.916 20.723 3.164 1.00 51.03 94 ASP A O 1
ATOM 750 N N . PRO A 1 95 ? 27.311 21.197 5.314 1.00 58.19 95 PRO A N 1
ATOM 751 C CA . PRO A 1 95 ? 25.901 21.432 5.660 1.00 58.19 95 PRO A CA 1
ATOM 752 C C . PRO A 1 95 ? 25.262 22.620 4.922 1.00 58.19 95 PRO A C 1
ATOM 754 O O . PRO A 1 95 ? 24.042 22.790 4.997 1.00 58.19 95 PRO A O 1
ATOM 757 N N . MET A 1 96 ? 26.053 23.436 4.217 1.00 59.94 96 MET A N 1
ATOM 758 C CA . MET A 1 96 ? 25.567 24.571 3.432 1.00 59.94 96 MET A CA 1
ATOM 759 C C . MET A 1 96 ? 25.525 24.303 1.918 1.00 59.94 96 MET A C 1
ATOM 761 O O . MET A 1 96 ? 25.055 25.159 1.164 1.00 59.94 96 MET A O 1
ATOM 765 N N . ARG A 1 97 ? 25.974 23.127 1.451 1.00 61.12 97 ARG A N 1
ATOM 766 C CA . ARG A 1 97 ? 26.013 22.771 0.022 1.00 61.12 97 ARG A CA 1
ATOM 767 C C . ARG A 1 97 ? 25.264 21.469 -0.246 1.00 61.12 97 ARG A C 1
ATOM 769 O O . ARG A 1 97 ? 25.362 20.507 0.505 1.00 61.12 97 ARG A O 1
ATOM 776 N N . GLN A 1 98 ? 24.510 21.434 -1.344 1.00 68.00 98 GLN A N 1
ATOM 777 C CA . GLN A 1 98 ? 23.832 20.226 -1.809 1.00 68.00 98 GLN A CA 1
ATOM 778 C C . GLN A 1 98 ? 24.362 19.856 -3.193 1.00 68.00 98 GLN A C 1
ATOM 780 O O . GLN A 1 98 ? 24.096 20.557 -4.168 1.00 68.00 98 GLN A O 1
ATOM 785 N N . ASN A 1 99 ? 25.121 18.761 -3.264 1.00 72.19 99 ASN A N 1
ATOM 786 C CA . ASN A 1 99 ? 25.703 18.262 -4.508 1.00 72.19 99 ASN A CA 1
ATOM 787 C C . ASN A 1 99 ? 24.745 17.263 -5.174 1.00 72.19 99 ASN A C 1
ATOM 789 O O . ASN A 1 99 ? 24.245 16.349 -4.517 1.00 72.19 99 ASN A O 1
ATOM 793 N N . PHE A 1 100 ? 24.507 17.429 -6.476 1.00 76.06 100 PHE A N 1
ATOM 794 C CA . PHE A 1 100 ? 23.718 16.509 -7.297 1.00 76.06 100 PHE A CA 1
ATOM 795 C C . PHE A 1 100 ? 24.626 15.899 -8.363 1.00 76.06 100 PHE A C 1
ATOM 797 O O . PHE A 1 100 ? 25.177 16.624 -9.188 1.00 76.06 100 PHE A O 1
ATOM 804 N N . ILE A 1 101 ? 24.791 14.578 -8.325 1.00 78.88 101 ILE A N 1
ATOM 805 C CA . ILE A 1 101 ? 25.610 13.823 -9.275 1.00 78.88 101 ILE A CA 1
ATOM 806 C C . ILE A 1 101 ? 24.664 12.924 -10.066 1.00 78.88 101 ILE A C 1
ATOM 808 O O . ILE A 1 101 ? 23.874 12.185 -9.477 1.00 78.88 101 ILE A O 1
ATOM 812 N N . PHE A 1 102 ? 24.725 13.022 -11.391 1.00 77.38 102 PHE A N 1
ATOM 813 C CA . PHE A 1 102 ? 23.900 12.244 -12.306 1.00 77.38 102 PHE A CA 1
ATOM 814 C C . PHE A 1 102 ? 24.806 11.364 -13.151 1.00 77.38 102 PHE A C 1
ATOM 816 O O . PHE A 1 102 ? 25.706 11.868 -13.822 1.00 77.38 102 PHE A O 1
ATOM 823 N N . ASP A 1 103 ? 24.563 10.058 -13.108 1.00 78.81 103 ASP A N 1
ATOM 824 C CA . ASP A 1 103 ? 25.237 9.130 -13.999 1.00 78.81 103 ASP A CA 1
ATOM 825 C C . ASP A 1 103 ? 24.679 9.273 -15.421 1.00 78.81 103 ASP A C 1
ATOM 827 O O . ASP A 1 103 ? 23.463 9.248 -15.649 1.00 78.81 103 ASP A O 1
ATOM 831 N N . MET A 1 104 ? 25.595 9.452 -16.367 1.00 73.75 104 MET A N 1
ATOM 832 C CA . MET A 1 104 ? 25.301 9.668 -17.778 1.00 73.75 104 MET A CA 1
ATOM 833 C C . MET A 1 104 ? 25.513 8.403 -18.616 1.00 73.75 104 MET A C 1
ATOM 835 O O . MET A 1 104 ? 25.212 8.421 -19.816 1.00 73.75 104 MET A O 1
ATOM 839 N N . GLU A 1 105 ? 25.990 7.303 -18.022 1.00 75.25 105 GLU A N 1
ATOM 840 C CA . GLU A 1 105 ? 26.234 6.052 -18.736 1.00 75.25 105 GLU A CA 1
ATOM 841 C C . GLU A 1 105 ? 24.933 5.510 -19.360 1.00 75.25 105 GLU A C 1
ATOM 843 O O . GLU A 1 105 ? 23.916 5.295 -18.700 1.00 75.25 105 GLU A O 1
ATOM 848 N N . GLY A 1 106 ? 24.927 5.374 -20.691 1.00 72.06 106 GLY A N 1
ATOM 849 C CA . GLY A 1 106 ? 23.768 4.901 -21.458 1.00 72.06 106 GLY A CA 1
ATOM 850 C C . GLY A 1 106 ? 22.577 5.868 -21.543 1.00 72.06 106 GLY A C 1
ATOM 851 O O . GLY A 1 106 ? 21.563 5.512 -22.145 1.00 72.06 106 GLY A O 1
ATOM 852 N N . ARG A 1 107 ? 22.666 7.083 -20.979 1.00 76.19 107 ARG A N 1
ATOM 853 C CA . ARG A 1 107 ? 21.579 8.084 -21.025 1.00 76.19 107 ARG A CA 1
ATOM 854 C C . ARG A 1 107 ? 21.557 8.891 -22.319 1.00 76.19 107 ARG A C 1
ATOM 856 O O . ARG A 1 107 ? 20.483 9.289 -22.761 1.00 76.19 107 ARG A O 1
ATOM 863 N N . ILE A 1 108 ? 22.723 9.111 -22.923 1.00 77.94 108 ILE A N 1
ATOM 864 C CA . ILE A 1 108 ? 22.861 9.770 -24.225 1.00 77.94 108 ILE A CA 1
ATOM 865 C C . ILE A 1 108 ? 23.255 8.705 -25.259 1.00 77.94 108 ILE A C 1
ATOM 867 O O . ILE A 1 108 ? 24.268 8.024 -25.070 1.00 77.94 108 ILE A O 1
ATOM 871 N N . PRO A 1 109 ? 22.480 8.529 -26.343 1.00 81.62 109 PRO A N 1
ATOM 872 C CA . PRO A 1 109 ? 22.829 7.607 -27.420 1.00 81.62 109 PRO A CA 1
ATOM 873 C C . PRO A 1 109 ? 24.170 7.959 -28.081 1.00 81.62 109 PRO A C 1
ATOM 875 O O . PRO A 1 109 ? 24.537 9.128 -28.198 1.00 81.62 109 PRO A O 1
ATOM 878 N N . LYS A 1 110 ? 24.899 6.946 -28.570 1.00 80.12 110 LYS A N 1
ATOM 879 C CA . LYS A 1 110 ? 26.152 7.160 -29.315 1.00 80.12 110 LYS A CA 1
ATOM 880 C C . LYS A 1 110 ? 25.876 8.011 -30.561 1.00 80.12 110 LYS A C 1
ATOM 882 O O . LYS A 1 110 ? 24.933 7.724 -31.293 1.00 80.12 110 LYS A O 1
ATOM 887 N N . ASN A 1 111 ? 26.720 9.017 -30.803 1.00 79.12 111 ASN A N 1
ATOM 888 C CA . ASN A 1 111 ? 26.606 9.989 -31.903 1.00 79.12 111 ASN A CA 1
ATOM 889 C C . ASN A 1 111 ? 25.387 10.932 -31.821 1.00 79.12 111 ASN A C 1
ATOM 891 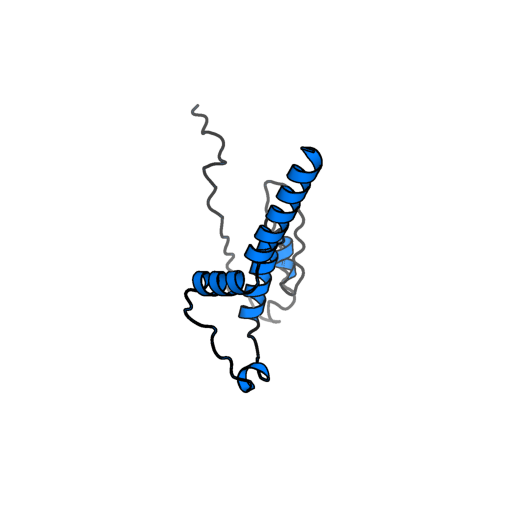O O . ASN A 1 111 ? 24.997 11.512 -32.830 1.00 79.12 111 ASN A O 1
ATOM 895 N N . SER A 1 112 ? 24.788 11.091 -30.636 1.00 80.50 112 SER A N 1
ATOM 896 C CA . SER A 1 112 ? 23.734 12.075 -30.377 1.00 80.50 112 SER A CA 1
ATOM 897 C C . SER A 1 112 ? 24.311 13.294 -29.662 1.00 80.50 112 SER A C 1
ATOM 899 O O . SER A 1 112 ? 24.993 13.151 -28.649 1.00 80.50 112 SER A O 1
ATOM 901 N N . GLU A 1 113 ? 23.986 14.493 -30.140 1.00 84.06 113 GLU A N 1
ATOM 902 C CA . GLU A 1 113 ? 24.271 15.742 -29.429 1.00 84.06 113 GLU A CA 1
ATOM 903 C C . GLU A 1 113 ? 23.111 16.085 -28.487 1.00 84.06 113 GLU A C 1
ATOM 905 O O . GLU A 1 113 ? 21.940 15.891 -28.820 1.00 84.06 113 GLU A O 1
ATOM 910 N N . VAL A 1 114 ? 23.428 16.582 -27.292 1.00 80.19 114 VAL A N 1
ATOM 911 C CA . VAL A 1 114 ? 22.415 17.085 -26.361 1.00 80.19 114 VAL A CA 1
ATOM 912 C C . VAL A 1 114 ? 22.129 18.538 -26.702 1.00 80.19 114 VAL A C 1
ATOM 914 O O . VAL A 1 114 ? 22.920 19.421 -26.397 1.00 80.19 114 VAL A O 1
ATOM 917 N N . THR A 1 115 ? 20.973 18.790 -27.309 1.00 86.00 115 THR A N 1
ATOM 918 C CA . THR A 1 115 ? 20.550 20.151 -27.669 1.00 86.00 115 THR A CA 1
ATOM 919 C C . THR A 1 115 ? 20.066 20.961 -26.460 1.00 86.00 115 THR A C 1
ATOM 921 O O . THR A 1 115 ? 20.193 22.181 -26.442 1.00 86.00 115 THR A O 1
ATOM 924 N N . MET A 1 116 ? 19.485 20.307 -25.448 1.00 81.88 116 MET A N 1
ATOM 925 C CA . MET A 1 116 ? 18.937 20.973 -24.264 1.00 81.88 116 MET A CA 1
ATOM 926 C C . MET A 1 116 ? 18.945 20.034 -23.059 1.00 81.88 116 MET A C 1
ATOM 928 O O . MET A 1 116 ? 18.623 18.852 -23.184 1.00 81.88 116 MET A O 1
ATOM 932 N N . ALA A 1 117 ? 19.248 20.580 -21.882 1.00 81.00 117 ALA A N 1
ATOM 933 C CA . ALA A 1 117 ? 19.107 19.893 -20.606 1.00 81.00 117 ALA A CA 1
ATOM 934 C C . ALA A 1 117 ? 18.491 20.847 -19.574 1.00 81.00 117 ALA A C 1
ATOM 936 O O . ALA A 1 117 ? 19.004 21.939 -19.342 1.00 81.00 117 ALA A O 1
ATOM 937 N N . GLU A 1 118 ? 17.392 20.430 -18.944 1.00 83.31 118 GLU A N 1
ATOM 938 C CA . GLU A 1 118 ? 16.717 21.206 -17.900 1.00 83.31 118 GLU A CA 1
ATOM 939 C C . GLU A 1 118 ? 16.907 20.553 -16.529 1.00 83.31 118 GLU A C 1
ATOM 941 O O . GLU A 1 118 ? 16.555 19.389 -16.329 1.00 83.31 118 GLU A O 1
ATOM 946 N N . LEU A 1 119 ? 17.384 21.329 -15.551 1.00 84.69 119 LEU A N 1
ATOM 947 C CA . LEU A 1 119 ? 17.416 20.926 -14.145 1.00 84.69 119 LEU A CA 1
ATOM 948 C C . LEU A 1 119 ? 16.275 21.608 -13.380 1.00 84.69 119 LEU A C 1
ATOM 950 O O . LEU A 1 119 ? 16.274 22.826 -13.204 1.00 84.69 119 LEU A O 1
ATOM 954 N N . LYS A 1 120 ? 15.310 20.822 -12.886 1.00 83.94 120 LYS A N 1
ATOM 955 C CA . LYS A 1 120 ? 14.179 21.326 -12.088 1.00 83.94 120 LYS A CA 1
ATOM 956 C C . LYS A 1 120 ? 14.416 21.087 -10.602 1.00 83.94 120 LYS A C 1
ATOM 958 O O . LYS A 1 120 ? 14.406 19.950 -10.138 1.00 83.94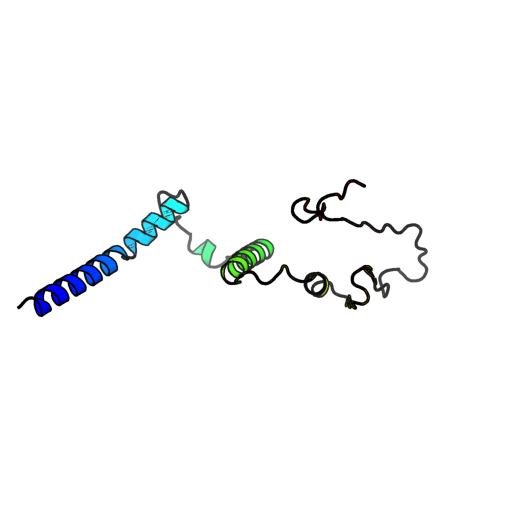 120 LYS A O 1
ATOM 963 N N . LEU A 1 121 ? 14.593 22.175 -9.854 1.00 80.69 121 LEU A N 1
ATOM 964 C CA . LEU A 1 121 ? 14.773 22.149 -8.404 1.00 80.69 121 LEU A CA 1
ATOM 965 C C . LEU A 1 121 ? 13.500 22.628 -7.707 1.00 80.69 121 LEU A C 1
ATOM 967 O O . LEU A 1 121 ? 13.048 23.753 -7.913 1.00 80.69 121 LEU A O 1
ATOM 971 N N . PHE A 1 122 ? 12.946 21.791 -6.832 1.00 76.00 122 PHE A N 1
ATOM 972 C CA . PHE A 1 122 ? 11.797 22.150 -6.005 1.00 76.00 122 PHE A CA 1
ATOM 973 C C . PHE A 1 122 ? 12.261 22.393 -4.572 1.00 76.00 122 PHE A C 1
ATOM 975 O O . PHE A 1 122 ? 12.558 21.460 -3.825 1.00 76.00 122 PHE A O 1
ATOM 982 N N . LYS A 1 123 ? 12.325 23.666 -4.172 1.00 78.69 123 LYS A N 1
ATOM 983 C CA . LYS A 1 123 ? 12.620 24.046 -2.789 1.00 78.69 123 LYS A CA 1
ATOM 984 C C . LYS A 1 123 ? 11.344 23.948 -1.960 1.00 78.69 123 LYS A C 1
ATOM 986 O O . LYS A 1 123 ? 10.342 24.590 -2.272 1.00 78.69 123 LYS A O 1
ATOM 991 N N . LYS A 1 124 ? 11.386 23.192 -0.864 1.00 75.81 124 LYS A N 1
ATOM 992 C CA . LYS A 1 124 ? 10.310 23.227 0.131 1.00 75.81 124 LYS A CA 1
ATOM 993 C C . LYS A 1 124 ? 10.216 24.650 0.709 1.00 75.81 124 LYS A C 1
ATOM 995 O O . LYS A 1 124 ? 11.259 25.204 1.069 1.00 75.81 124 LYS A O 1
ATOM 1000 N N . PRO A 1 125 ? 9.016 25.250 0.826 1.00 67.12 125 PRO A N 1
ATOM 1001 C CA . PRO A 1 125 ? 8.878 26.531 1.505 1.00 67.12 125 PRO A CA 1
ATOM 1002 C C . PRO A 1 125 ? 9.434 26.405 2.926 1.00 67.12 125 PRO A C 1
ATOM 1004 O O . PRO A 1 125 ? 9.160 25.425 3.622 1.00 67.12 125 PRO A O 1
ATOM 1007 N N . LEU A 1 126 ? 10.267 27.371 3.322 1.00 61.66 126 LEU A N 1
ATOM 1008 C CA . LEU A 1 126 ? 10.825 27.418 4.669 1.00 61.66 126 LEU A CA 1
ATOM 1009 C C . LEU A 1 126 ? 9.664 27.496 5.657 1.00 61.66 126 LEU A C 1
ATOM 1011 O O . LEU A 1 126 ? 8.800 28.367 5.538 1.00 61.66 126 LEU A O 1
ATOM 1015 N N . ASP A 1 127 ? 9.641 26.571 6.610 1.00 64.75 127 ASP A N 1
ATOM 1016 C CA . ASP A 1 127 ? 8.677 26.620 7.695 1.00 64.75 127 ASP A CA 1
ATOM 1017 C C . ASP A 1 127 ? 9.003 27.842 8.557 1.00 64.75 127 ASP A C 1
ATOM 1019 O O . ASP A 1 127 ? 10.005 27.859 9.277 1.00 64.75 127 ASP A O 1
ATOM 1023 N N . ARG A 1 128 ? 8.184 28.894 8.431 1.00 60.47 128 ARG A N 1
ATOM 1024 C CA . ARG A 1 128 ? 8.385 30.175 9.122 1.00 60.47 128 ARG A CA 1
ATOM 1025 C C . ARG A 1 128 ? 8.402 30.017 10.643 1.00 60.47 128 ARG A C 1
ATOM 1027 O O . ARG A 1 128 ? 8.951 30.886 11.310 1.00 60.47 128 ARG A O 1
ATOM 1034 N N . ALA A 1 129 ? 7.866 28.915 11.174 1.00 64.19 129 ALA A N 1
ATOM 1035 C CA . ALA A 1 129 ? 7.923 28.592 12.595 1.00 64.19 129 ALA A CA 1
ATOM 1036 C C . ALA A 1 129 ? 9.350 28.303 13.106 1.00 64.19 129 ALA A C 1
ATOM 1038 O O . ALA A 1 129 ? 9.584 28.389 14.306 1.00 64.19 129 ALA A O 1
ATOM 1039 N N . ASN A 1 130 ? 10.300 27.981 12.216 1.00 57.03 130 ASN A N 1
ATOM 1040 C CA . ASN A 1 130 ? 11.686 27.640 12.568 1.00 57.03 130 ASN A CA 1
ATOM 1041 C C . ASN A 1 130 ? 12.707 28.702 12.129 1.00 57.03 130 ASN A C 1
ATOM 1043 O O . ASN A 1 130 ? 13.912 28.457 12.187 1.00 57.03 130 ASN A O 1
ATOM 1047 N N . LEU A 1 131 ? 12.256 29.864 11.644 1.00 59.50 131 LEU A N 1
ATOM 1048 C CA . LEU A 1 131 ? 13.168 30.956 11.315 1.00 59.50 131 LEU A CA 1
ATOM 1049 C C . LEU A 1 131 ? 13.567 31.683 12.608 1.00 59.50 131 LEU A C 1
ATOM 1051 O O . LEU A 1 131 ? 12.679 32.026 13.393 1.00 59.50 131 LEU A O 1
ATOM 1055 N N . PRO A 1 132 ? 14.867 31.947 12.847 1.00 63.56 132 PRO A N 1
ATOM 1056 C CA . PRO A 1 132 ? 15.271 32.803 13.954 1.00 63.56 132 PRO A CA 1
ATOM 1057 C C . PRO A 1 132 ? 14.602 34.168 13.784 1.00 63.56 132 PRO A C 1
ATOM 1059 O O . PRO A 1 132 ? 14.516 34.689 12.667 1.00 63.56 132 PRO A O 1
ATOM 1062 N N . ALA A 1 133 ? 14.081 34.717 14.886 1.00 61.44 133 ALA A N 1
ATOM 1063 C CA . ALA A 1 133 ? 13.412 36.010 14.878 1.00 61.44 133 ALA A CA 1
ATOM 1064 C C . ALA A 1 133 ? 14.302 37.036 14.167 1.00 61.44 133 ALA A C 1
ATOM 1066 O O . ALA A 1 133 ? 15.493 37.148 14.464 1.00 61.44 133 ALA A O 1
ATOM 1067 N N . ARG A 1 134 ? 13.722 37.742 13.191 1.00 57.66 134 ARG A N 1
ATOM 1068 C CA . ARG A 1 134 ? 14.391 38.806 12.442 1.00 57.66 134 ARG A CA 1
ATOM 1069 C C . ARG A 1 134 ? 14.936 39.811 13.456 1.00 57.66 134 ARG A C 1
ATOM 1071 O O . ARG A 1 134 ? 14.155 40.551 14.044 1.00 57.66 134 ARG A O 1
ATOM 1078 N N . GLN A 1 135 ? 16.249 39.815 13.672 1.00 60.03 135 GLN A N 1
ATOM 1079 C CA . GLN A 1 135 ? 16.897 40.865 14.446 1.00 60.03 135 GLN A CA 1
ATOM 1080 C C . GLN A 1 135 ? 16.798 42.140 13.614 1.00 60.03 135 GLN A C 1
ATOM 1082 O O . GLN A 1 135 ? 17.395 42.260 12.544 1.00 60.03 135 GLN A O 1
ATOM 1087 N N . THR A 1 136 ? 15.927 43.039 14.051 1.00 52.94 136 THR A N 1
ATOM 1088 C CA . THR A 1 136 ? 15.877 44.418 13.580 1.00 52.94 136 THR A CA 1
ATOM 1089 C C . THR A 1 136 ? 17.097 45.123 14.148 1.00 52.94 136 THR A C 1
ATOM 1091 O O . THR A 1 136 ? 17.213 45.236 15.368 1.00 52.94 136 THR A O 1
ATOM 1094 N N . HIS A 1 137 ? 18.009 45.510 13.262 1.00 46.25 137 HIS A N 1
ATOM 1095 C CA . HIS A 1 137 ? 19.154 46.349 13.581 1.00 46.25 137 HIS A CA 1
ATOM 1096 C C . HIS A 1 137 ? 18.806 47.823 13.372 1.00 46.25 137 HIS A C 1
ATOM 1098 O O . HIS A 1 137 ? 17.922 48.089 12.521 1.00 46.25 137 HIS A O 1
#

Sequence (137 aa):
MEASFTRMLYMLCLAAMARAFTQEGFKEMMLKQLGLSEVPKLHKRDLVDLVIPEHVKNKYISMLKRHRGKRRASPSLASILQGIPGNAEVFYSDPMRQNFIFDMEGRIPKNSEVTMAELKLFKKPLDRANLPARQTH

pLDDT: mean 72.62, std 14.36, range [39.94, 93.44]

Secondary structure (DSSP, 8-state):
-HHHHHHHHHHHHHHHHHHHT-HHHHHHHHHHHHT-SS-----HHHHHS----HHHHHHHHHHHHHHHS----S--HHHHHTTSSS--------TT--------TTTS-TT-----------PPPP-GGGSPP----

Radius of gyration: 28.9 Å; chains: 1; bounding box: 55×64×87 Å

Foldseek 3Di:
DVVVVVVVVVVVVVVVVVVVPDPVVVVVVVCVVVVHPDDDDDDPVCVVPPDDDPVNVVVVVVVVCVVVDPDDDDPPVLVVQVVDPDHDDFDDDDPVDGDGDDDCVVVADPPDDDPDDDDDDDDDPPPPVPDDPPPDD

InterPro domains:
  IPR003942 Left- Right determination factor [PR01427] (25-46)
  IPR003942 Left- Right determination factor [PR01427] (48-64)
  IPR003942 Left- Right determination factor [PR01427] (98-113)
  IPR003942 Left- Right determination factor [PR01427] (113-133)

Organism: Callipepla squamata (NCBI:txid9009)